Protein AF-A0A1D7W282-F1 (afdb_monomer_lite)

Radius of gyration: 16.48 Å; chains: 1; bounding box: 56×30×36 Å

Structure (mmCIF, N/CA/C/O backbone):
data_AF-A0A1D7W282-F1
#
_entry.id   AF-A0A1D7W282-F1
#
loop_
_atom_site.group_PDB
_atom_site.id
_atom_site.type_symbol
_atom_site.label_atom_id
_atom_site.label_alt_id
_atom_site.label_comp_id
_atom_site.label_asym_id
_atom_site.label_entity_id
_atom_site.label_seq_id
_atom_site.pdbx_PDB_ins_code
_atom_site.Cartn_x
_atom_site.Cartn_y
_atom_site.Cartn_z
_atom_site.occupancy
_atom_site.B_iso_or_equiv
_atom_site.auth_seq_id
_atom_site.auth_comp_id
_atom_site.auth_asym_id
_atom_site.auth_atom_id
_atom_site.pdbx_PDB_model_num
ATOM 1 N N . MET A 1 1 ? 16.667 11.244 -9.603 1.00 63.81 1 MET A N 1
ATOM 2 C CA . MET A 1 1 ? 16.455 10.844 -8.196 1.00 63.81 1 MET A CA 1
ATOM 3 C C . MET A 1 1 ? 16.562 9.339 -8.143 1.00 63.81 1 MET A C 1
ATOM 5 O O . MET A 1 1 ? 15.972 8.695 -9.001 1.00 63.81 1 MET A O 1
ATOM 9 N N . THR A 1 2 ? 17.345 8.806 -7.213 1.00 82.50 2 THR A N 1
ATOM 10 C CA . THR A 1 2 ? 17.496 7.358 -7.032 1.00 82.50 2 THR A CA 1
ATOM 11 C C . THR A 1 2 ? 16.228 6.792 -6.397 1.00 82.50 2 THR A C 1
ATOM 13 O O . THR A 1 2 ? 15.617 7.441 -5.545 1.00 82.50 2 THR A O 1
ATOM 16 N N . LYS A 1 3 ? 15.809 5.611 -6.835 1.00 90.75 3 LYS A N 1
ATOM 17 C CA . LYS A 1 3 ? 14.681 4.866 -6.274 1.00 90.75 3 LYS A CA 1
ATOM 18 C C . LYS A 1 3 ? 15.174 3.538 -5.718 1.00 90.75 3 LYS A C 1
ATOM 20 O O . LYS A 1 3 ? 16.276 3.103 -6.044 1.00 90.75 3 LYS A O 1
ATOM 25 N N . LEU A 1 4 ? 14.361 2.913 -4.879 1.00 92.75 4 LEU A N 1
ATOM 26 C CA . LEU A 1 4 ? 14.657 1.617 -4.281 1.00 92.75 4 LEU A CA 1
ATOM 27 C C . LEU A 1 4 ? 13.693 0.587 -4.846 1.00 92.75 4 LEU A C 1
ATOM 29 O O . LEU A 1 4 ? 12.483 0.700 -4.664 1.00 92.75 4 LEU A O 1
ATOM 33 N N . LEU A 1 5 ? 14.231 -0.405 -5.538 1.00 93.88 5 LEU A N 1
ATOM 34 C CA . LEU A 1 5 ? 13.488 -1.541 -6.050 1.00 93.88 5 LEU A CA 1
ATOM 35 C C . LEU A 1 5 ? 13.555 -2.682 -5.042 1.00 93.88 5 LEU A C 1
ATOM 37 O O . LEU A 1 5 ? 14.630 -3.202 -4.746 1.00 93.88 5 LEU A O 1
ATOM 41 N N . LEU A 1 6 ? 12.394 -3.077 -4.542 1.00 93.81 6 LEU A N 1
ATOM 42 C CA . LEU A 1 6 ? 12.218 -4.212 -3.656 1.00 93.81 6 LEU A CA 1
ATOM 43 C C . LEU A 1 6 ? 11.624 -5.388 -4.444 1.00 93.81 6 LEU A C 1
ATOM 45 O O . LEU A 1 6 ? 10.614 -5.230 -5.130 1.00 93.81 6 LEU A O 1
ATOM 49 N N . THR A 1 7 ? 12.248 -6.561 -4.335 1.00 93.31 7 THR A N 1
ATOM 50 C CA . THR A 1 7 ? 11.838 -7.821 -4.985 1.00 93.31 7 THR A CA 1
ATOM 51 C C . THR A 1 7 ? 12.025 -8.998 -4.018 1.00 93.31 7 THR A C 1
ATOM 53 O O . THR A 1 7 ? 12.726 -8.847 -3.011 1.00 93.31 7 THR A O 1
ATOM 56 N N . PRO A 1 8 ? 11.428 -10.175 -4.284 1.00 89.00 8 PRO A N 1
ATOM 57 C CA . PRO A 1 8 ? 11.651 -11.363 -3.475 1.00 89.00 8 PRO A CA 1
ATOM 58 C C . PRO A 1 8 ? 13.132 -11.747 -3.437 1.00 89.00 8 PRO A C 1
ATOM 60 O O . PRO A 1 8 ? 13.797 -11.814 -4.468 1.00 89.00 8 PRO A O 1
ATOM 63 N N . GLN A 1 9 ? 13.626 -12.066 -2.240 1.00 71.25 9 GLN A N 1
ATOM 64 C CA . GLN A 1 9 ? 14.938 -12.687 -2.000 1.00 71.25 9 GLN A CA 1
ATOM 65 C C . GLN A 1 9 ? 16.185 -11.884 -2.416 1.00 71.25 9 GLN A C 1
ATOM 67 O O . GLN A 1 9 ? 17.298 -12.406 -2.316 1.00 71.25 9 GLN A O 1
ATOM 72 N N . ALA A 1 10 ? 16.040 -10.619 -2.809 1.00 77.38 10 ALA A N 1
ATOM 73 C CA . ALA A 1 10 ? 17.157 -9.709 -3.025 1.00 77.38 10 ALA A CA 1
ATOM 74 C C . ALA A 1 10 ? 17.101 -8.547 -2.025 1.00 77.38 10 ALA A C 1
ATOM 76 O O . ALA A 1 10 ? 16.009 -8.102 -1.664 1.00 77.38 10 ALA A O 1
ATOM 77 N N . PRO A 1 11 ? 18.258 -8.024 -1.581 1.00 84.88 11 PRO A N 1
ATOM 78 C CA . PRO A 1 11 ? 18.263 -6.738 -0.905 1.00 84.88 11 PRO A CA 1
ATOM 79 C C . PRO A 1 11 ? 17.685 -5.657 -1.844 1.00 84.88 11 PRO A C 1
ATOM 81 O O . PRO A 1 11 ? 17.847 -5.770 -3.065 1.00 84.88 11 PRO A O 1
ATOM 84 N N . PRO A 1 12 ? 17.051 -4.606 -1.297 1.00 88.94 12 PRO A N 1
ATOM 85 C CA . PRO A 1 12 ? 16.616 -3.434 -2.042 1.00 88.94 12 PRO A CA 1
ATOM 86 C C . PRO A 1 12 ? 17.730 -2.909 -2.952 1.00 88.94 12 PRO A C 1
ATOM 88 O O . PRO A 1 12 ? 18.873 -2.731 -2.525 1.00 88.94 12 PRO A O 1
ATOM 91 N N . GLN A 1 13 ? 17.395 -2.663 -4.215 1.00 90.44 13 GLN A N 1
ATOM 92 C CA . GLN A 1 13 ? 18.342 -2.210 -5.230 1.00 90.44 13 GLN A CA 1
ATOM 93 C C . GLN A 1 13 ? 18.130 -0.735 -5.552 1.00 90.44 13 GLN A C 1
ATOM 95 O O . GLN A 1 13 ? 17.011 -0.302 -5.815 1.00 90.44 13 GLN A O 1
ATOM 100 N N . SER A 1 14 ? 19.216 0.031 -5.595 1.00 90.25 14 SER A N 1
ATOM 101 C CA . SER A 1 14 ? 19.190 1.409 -6.085 1.00 90.25 14 SER A CA 1
ATOM 102 C C . SER A 1 14 ? 19.046 1.428 -7.607 1.00 90.25 14 SER A C 1
ATOM 104 O O . SER A 1 14 ? 19.936 0.960 -8.315 1.00 90.25 14 SER A O 1
ATOM 106 N N . VAL A 1 15 ? 17.949 1.992 -8.106 1.00 91.69 15 VAL A N 1
ATOM 107 C CA . VAL A 1 15 ? 17.580 2.014 -9.532 1.00 91.69 15 VAL A CA 1
ATOM 108 C C . VAL A 1 15 ? 17.111 3.404 -9.983 1.00 91.69 15 VAL A C 1
ATOM 110 O O . VAL A 1 15 ? 16.943 4.320 -9.166 1.00 91.69 15 VAL A O 1
ATOM 113 N N . GLY A 1 16 ? 16.909 3.569 -11.293 1.00 91.00 16 GLY A N 1
ATOM 114 C CA . GLY A 1 16 ? 16.245 4.723 -11.895 1.00 91.00 16 GLY A CA 1
ATOM 115 C C . GLY A 1 16 ? 14.720 4.710 -11.733 1.00 91.00 16 GLY A C 1
ATOM 116 O O . GLY A 1 16 ? 14.173 4.227 -10.745 1.00 91.00 16 GLY A O 1
ATOM 117 N N . ASP A 1 17 ? 14.011 5.313 -12.685 1.00 92.00 17 ASP A N 1
ATOM 118 C CA . ASP A 1 17 ? 12.546 5.336 -12.709 1.00 92.00 17 ASP A CA 1
ATOM 119 C C . ASP A 1 17 ? 11.944 4.088 -13.384 1.00 92.00 17 ASP A C 1
ATOM 121 O O . ASP A 1 17 ? 12.636 3.107 -13.633 1.00 92.00 17 ASP A O 1
ATOM 125 N N . LEU A 1 18 ? 10.634 4.098 -13.659 1.00 91.19 18 LEU A N 1
ATOM 126 C CA . LEU A 1 18 ? 9.959 2.977 -14.326 1.00 91.19 18 LEU A CA 1
ATOM 127 C C . LEU A 1 18 ? 10.448 2.743 -15.765 1.00 91.19 18 LEU A C 1
ATOM 129 O O . LEU A 1 18 ? 10.258 1.652 -16.299 1.00 91.19 18 LEU A O 1
ATOM 133 N N . GLY A 1 19 ? 11.068 3.748 -16.390 1.00 88.81 19 GLY A N 1
ATOM 134 C CA . GLY A 1 19 ? 11.678 3.640 -17.712 1.00 88.81 19 GLY A CA 1
ATOM 135 C C . GLY A 1 19 ? 13.089 3.051 -17.684 1.00 88.81 19 GLY A C 1
ATOM 136 O O . GLY A 1 19 ? 13.633 2.744 -18.746 1.00 88.81 19 GLY A O 1
ATOM 137 N N . ASP A 1 20 ? 13.686 2.873 -16.503 1.00 90.62 20 ASP A N 1
ATOM 138 C CA . ASP A 1 20 ? 14.960 2.176 -16.353 1.00 90.62 20 ASP A CA 1
ATOM 139 C C . ASP A 1 20 ? 14.816 0.730 -16.871 1.00 90.62 20 ASP A C 1
ATOM 141 O O . ASP A 1 20 ? 13.946 -0.008 -16.394 1.00 90.62 20 ASP A O 1
ATOM 145 N N . PRO A 1 21 ? 15.657 0.279 -17.824 1.00 91.44 21 PRO A N 1
ATOM 146 C CA . PRO A 1 21 ? 15.592 -1.079 -18.358 1.00 91.44 21 PRO A CA 1
ATOM 147 C C . PRO A 1 21 ? 15.655 -2.171 -17.284 1.00 91.44 21 PRO A C 1
ATOM 149 O O . PRO A 1 21 ? 15.038 -3.226 -17.450 1.00 91.44 21 PRO A O 1
ATOM 152 N N . SER A 1 22 ? 16.374 -1.928 -16.184 1.00 88.75 22 SER A N 1
ATOM 153 C CA . SER A 1 22 ? 16.450 -2.861 -15.056 1.00 88.75 22 SER A CA 1
ATOM 154 C C . SER A 1 22 ? 15.107 -2.988 -14.328 1.00 88.75 22 SER A C 1
ATOM 156 O O . SER A 1 22 ? 14.678 -4.098 -14.021 1.00 88.75 22 SER A O 1
ATOM 158 N N . VAL A 1 23 ? 14.380 -1.883 -14.145 1.00 92.75 23 VAL A N 1
ATOM 159 C CA . VAL A 1 23 ? 13.053 -1.860 -13.508 1.00 92.75 23 VAL A CA 1
ATOM 160 C C . VAL A 1 23 ? 11.988 -2.422 -14.447 1.00 92.75 23 VAL A C 1
ATOM 162 O O . VAL A 1 23 ? 11.192 -3.274 -14.051 1.00 92.75 23 VAL A O 1
ATOM 165 N N . ALA A 1 24 ? 11.998 -2.014 -15.716 1.00 91.81 24 ALA A N 1
ATOM 166 C CA . ALA A 1 24 ? 11.027 -2.462 -16.712 1.00 91.81 24 ALA A CA 1
ATOM 167 C C . ALA A 1 24 ? 11.069 -3.988 -16.929 1.00 91.81 24 ALA A C 1
ATOM 169 O O . ALA A 1 24 ? 10.027 -4.635 -17.076 1.00 91.81 24 ALA A O 1
ATOM 170 N N . SER A 1 25 ? 12.272 -4.575 -16.905 1.00 92.06 25 SER A N 1
ATOM 171 C CA . SER A 1 25 ? 12.479 -6.021 -17.063 1.00 92.06 25 SER A CA 1
ATOM 172 C C . SER A 1 25 ? 12.313 -6.835 -15.775 1.00 92.06 25 SER A C 1
ATOM 174 O O . SER A 1 25 ? 12.274 -8.063 -15.847 1.00 92.06 25 SER A O 1
ATOM 176 N N . THR A 1 26 ? 12.172 -6.188 -14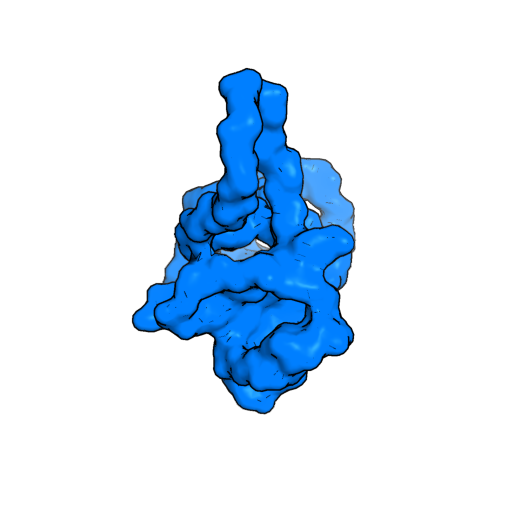.612 1.00 93.94 26 THR A N 1
ATOM 177 C CA . THR A 1 26 ? 12.011 -6.887 -13.331 1.00 93.94 26 THR A CA 1
ATOM 178 C C . THR A 1 26 ? 10.638 -7.566 -13.253 1.00 93.94 26 THR A C 1
ATOM 180 O O . THR A 1 26 ? 9.617 -6.876 -13.361 1.00 93.94 26 THR A O 1
ATOM 183 N N . PRO A 1 27 ? 10.570 -8.898 -13.062 1.00 93.50 27 PRO A N 1
ATOM 184 C CA . PRO A 1 27 ? 9.304 -9.597 -12.865 1.00 93.50 27 PRO A CA 1
ATOM 185 C C . PRO A 1 27 ? 8.681 -9.245 -11.506 1.00 93.50 27 PRO A C 1
ATOM 187 O O . PRO A 1 27 ? 9.392 -8.974 -10.541 1.00 93.50 27 PRO A O 1
ATOM 190 N N . GLY A 1 28 ? 7.349 -9.274 -11.430 1.00 93.38 28 GLY A N 1
ATOM 191 C CA . GLY A 1 28 ? 6.632 -9.164 -10.159 1.00 93.38 28 GLY A CA 1
ATOM 192 C C . GLY A 1 28 ? 6.688 -10.464 -9.328 1.00 93.38 28 GLY A C 1
ATOM 193 O O . GLY A 1 28 ? 6.922 -11.533 -9.900 1.00 93.38 28 GLY A O 1
ATOM 194 N N . PRO A 1 29 ? 6.429 -10.404 -8.010 1.00 96.19 29 PRO A N 1
ATOM 195 C CA . PRO A 1 29 ? 6.013 -9.211 -7.281 1.00 96.19 29 PRO A CA 1
ATOM 196 C C . PRO A 1 29 ? 7.184 -8.244 -7.060 1.00 96.19 29 PRO A C 1
ATOM 198 O O . PRO A 1 29 ? 8.301 -8.668 -6.786 1.00 96.19 29 PRO A O 1
ATOM 201 N N . ALA A 1 30 ? 6.955 -6.943 -7.214 1.00 96.06 30 ALA A N 1
ATOM 202 C CA . ALA A 1 30 ? 7.989 -5.929 -7.011 1.00 96.06 30 ALA A CA 1
ATOM 203 C C . ALA A 1 30 ? 7.373 -4.605 -6.553 1.00 96.06 30 ALA A C 1
ATOM 205 O O . ALA A 1 30 ? 6.248 -4.282 -6.927 1.00 96.06 30 ALA A O 1
ATOM 206 N N . VAL A 1 31 ? 8.111 -3.819 -5.769 1.00 96.69 31 VAL A N 1
ATOM 207 C CA . VAL A 1 31 ? 7.691 -2.470 -5.359 1.00 96.69 31 VAL A CA 1
ATOM 208 C C . VAL A 1 31 ? 8.841 -1.495 -5.543 1.00 96.69 31 VAL A C 1
ATOM 210 O O . VAL A 1 31 ? 9.978 -1.774 -5.173 1.00 96.69 31 VAL A O 1
ATOM 213 N N . LEU A 1 32 ? 8.535 -0.339 -6.119 1.00 95.81 32 LEU A N 1
ATOM 214 C CA . LEU A 1 32 ? 9.469 0.755 -6.317 1.00 95.81 32 LEU A CA 1
ATOM 215 C C . LEU A 1 32 ? 9.160 1.863 -5.311 1.00 95.81 32 LEU A C 1
ATOM 217 O O . LEU A 1 32 ? 8.079 2.446 -5.347 1.00 95.81 32 LEU A O 1
ATOM 221 N N . PHE A 1 33 ? 10.113 2.185 -4.448 1.00 94.75 33 PHE A N 1
ATOM 222 C CA . PHE A 1 33 ? 10.018 3.255 -3.460 1.00 94.75 33 PHE A CA 1
ATOM 223 C C . PHE A 1 33 ? 10.863 4.462 -3.868 1.00 94.75 33 PHE A C 1
ATOM 225 O O . PHE A 1 33 ? 11.873 4.330 -4.564 1.00 94.75 33 PHE A O 1
ATOM 232 N N . SER A 1 34 ? 10.493 5.658 -3.414 1.00 91.94 34 SER A N 1
ATOM 233 C CA . SER A 1 34 ? 11.422 6.788 -3.431 1.00 91.94 34 SER A CA 1
ATOM 234 C C . SER A 1 34 ? 12.547 6.523 -2.436 1.00 91.94 34 SER A C 1
ATOM 236 O O . SER A 1 34 ? 12.268 6.153 -1.301 1.00 91.94 34 SER A O 1
ATOM 238 N N . ALA A 1 35 ? 13.806 6.746 -2.809 1.00 81.50 35 ALA A N 1
ATOM 239 C CA . ALA A 1 35 ? 14.859 6.783 -1.802 1.00 81.50 35 ALA A CA 1
ATOM 240 C C . ALA A 1 35 ? 14.732 8.099 -1.020 1.00 81.50 35 ALA A C 1
ATOM 242 O O . ALA A 1 35 ? 14.902 9.175 -1.599 1.00 81.50 35 ALA A O 1
ATOM 243 N N . SER A 1 36 ? 14.411 8.035 0.271 1.00 65.19 36 SER A N 1
ATOM 244 C CA . SER A 1 36 ? 14.500 9.207 1.142 1.00 65.19 36 SER A CA 1
ATOM 245 C C . SER A 1 36 ? 15.970 9.507 1.427 1.00 65.19 36 SER A C 1
ATOM 247 O O . SER A 1 36 ? 16.713 8.639 1.881 1.00 65.19 36 SER A O 1
ATOM 249 N N . SER A 1 37 ? 16.400 10.743 1.173 1.00 51.75 37 SER A N 1
ATOM 250 C CA . SER A 1 37 ? 17.745 11.237 1.493 1.00 51.75 37 SER A CA 1
ATOM 251 C C . SER A 1 37 ? 17.918 11.462 3.001 1.00 51.75 37 SER A C 1
ATOM 253 O O . SER A 1 37 ? 18.256 12.559 3.428 1.00 51.75 37 SER A O 1
ATOM 255 N N . THR A 1 38 ? 17.644 10.471 3.842 1.00 42.12 38 THR A N 1
ATOM 256 C CA . THR A 1 38 ? 17.961 10.537 5.275 1.00 42.12 38 THR A CA 1
ATOM 257 C C . THR A 1 38 ? 19.312 9.880 5.531 1.00 42.12 38 THR A C 1
ATOM 259 O O . THR A 1 38 ? 19.409 8.934 6.304 1.00 42.12 38 THR A O 1
ATOM 262 N N . ASN A 1 39 ? 20.355 10.381 4.866 1.00 39.94 39 ASN A N 1
ATOM 263 C CA . ASN A 1 39 ? 21.692 10.357 5.446 1.00 39.94 39 ASN A CA 1
ATOM 264 C C . ASN A 1 39 ? 21.862 11.718 6.113 1.00 39.94 39 ASN A C 1
ATOM 266 O O . ASN A 1 39 ? 21.982 12.737 5.437 1.00 39.94 39 ASN A O 1
ATOM 270 N N . ASP A 1 40 ? 21.794 11.733 7.441 1.00 34.53 40 ASP A N 1
ATOM 271 C CA . ASP A 1 40 ? 22.250 12.873 8.221 1.00 34.53 40 ASP A CA 1
ATOM 272 C C . ASP A 1 40 ? 23.746 13.037 7.913 1.00 34.53 40 ASP A C 1
ATOM 274 O O . ASP A 1 40 ? 24.566 12.180 8.249 1.00 34.53 40 ASP A O 1
ATOM 278 N N . ASP A 1 41 ? 24.075 14.106 7.192 1.00 36.06 41 ASP A N 1
ATOM 279 C CA . ASP A 1 41 ? 25.399 14.466 6.674 1.00 36.06 41 ASP A CA 1
ATOM 280 C C . ASP A 1 41 ? 26.304 14.974 7.815 1.00 36.06 41 ASP A C 1
ATOM 282 O O . ASP A 1 41 ? 26.795 16.102 7.836 1.00 36.06 41 ASP A O 1
ATOM 286 N N . SER A 1 42 ? 26.450 14.153 8.855 1.00 40.34 42 SER A N 1
ATOM 287 C CA . SER A 1 42 ? 27.262 14.428 10.040 1.00 40.34 42 SER A CA 1
ATOM 288 C C . SER A 1 42 ? 28.289 13.326 10.247 1.00 40.34 42 SER A C 1
ATOM 290 O O . SER A 1 42 ? 28.336 12.681 11.291 1.00 40.34 42 SER A O 1
ATOM 292 N N . SER A 1 43 ? 29.161 13.126 9.260 1.00 35.59 43 SER A N 1
ATOM 293 C CA . SER A 1 43 ? 30.468 12.537 9.535 1.00 35.59 43 SER A CA 1
ATOM 294 C C . SER A 1 43 ? 31.509 13.008 8.525 1.00 35.59 43 SER A C 1
ATOM 296 O O . SER A 1 43 ? 31.535 12.611 7.366 1.00 35.59 43 SER A O 1
ATOM 298 N N . ASN A 1 44 ? 32.387 13.891 9.002 1.00 44.12 44 ASN A N 1
ATOM 299 C CA . ASN A 1 44 ? 33.633 14.269 8.350 1.00 44.12 44 ASN A CA 1
ATOM 300 C C . ASN A 1 44 ? 34.413 13.028 7.888 1.00 44.12 44 ASN A C 1
ATOM 302 O O . ASN A 1 44 ? 34.862 12.247 8.727 1.00 44.12 44 ASN A O 1
ATOM 306 N N . GLY A 1 45 ? 34.723 12.930 6.596 1.00 33.06 45 GLY A N 1
ATOM 307 C CA . GLY A 1 45 ? 35.841 12.107 6.138 1.00 33.06 45 GLY A CA 1
ATOM 308 C C . GLY A 1 45 ? 35.603 11.408 4.811 1.00 33.06 45 GLY A C 1
ATOM 309 O O . GLY A 1 45 ? 34.685 10.619 4.662 1.00 33.06 45 GLY A O 1
ATOM 310 N N . ALA A 1 46 ? 36.495 11.688 3.863 1.00 44.72 46 ALA A N 1
ATOM 311 C CA . ALA A 1 46 ? 36.605 11.037 2.568 1.00 44.72 46 ALA A CA 1
ATOM 312 C C . ALA A 1 46 ? 36.384 9.511 2.616 1.00 44.72 46 ALA A C 1
ATOM 314 O O . ALA A 1 46 ? 37.132 8.781 3.265 1.00 44.72 46 ALA A O 1
ATOM 315 N N . GLY A 1 47 ? 35.422 9.034 1.834 1.00 31.36 47 GLY A N 1
ATOM 316 C CA . GLY A 1 47 ? 35.214 7.624 1.542 1.00 31.36 47 GLY A CA 1
ATOM 317 C C . GLY A 1 47 ? 34.124 7.502 0.491 1.00 31.36 47 GLY A C 1
ATOM 318 O O . GLY A 1 47 ? 33.082 8.129 0.613 1.00 31.36 47 GLY A O 1
ATOM 319 N N . ILE A 1 48 ? 34.387 6.758 -0.579 1.00 45.34 48 ILE A N 1
ATOM 320 C CA . ILE A 1 48 ? 33.387 6.412 -1.591 1.00 45.34 48 ILE A CA 1
ATOM 321 C C . ILE A 1 48 ? 32.278 5.647 -0.860 1.00 45.34 48 ILE A C 1
ATOM 323 O O . ILE A 1 48 ? 32.483 4.493 -0.487 1.00 45.34 48 ILE A O 1
ATOM 327 N N . GLU A 1 49 ? 31.150 6.302 -0.585 1.00 35.06 49 GLU A N 1
ATOM 328 C CA . GLU A 1 49 ? 30.020 5.667 0.087 1.00 35.06 49 GLU A CA 1
ATOM 329 C C . GLU A 1 49 ? 29.392 4.660 -0.877 1.00 35.06 49 GLU A C 1
ATOM 331 O O . GLU A 1 49 ? 28.648 5.000 -1.797 1.00 35.06 49 GLU A O 1
ATOM 336 N N . ALA A 1 50 ? 29.735 3.386 -0.689 1.00 39.50 50 ALA A N 1
ATOM 337 C CA . ALA A 1 50 ? 28.886 2.307 -1.158 1.00 39.50 50 ALA A CA 1
ATOM 338 C C . ALA A 1 50 ? 27.487 2.532 -0.553 1.00 39.50 50 ALA A C 1
ATOM 340 O O . ALA A 1 50 ? 27.414 2.820 0.646 1.00 39.50 50 ALA A O 1
ATOM 341 N N . PRO A 1 51 ? 26.390 2.414 -1.328 1.00 45.19 51 PRO A N 1
ATOM 342 C CA . PRO A 1 51 ? 25.051 2.518 -0.769 1.00 45.19 51 PRO A CA 1
ATOM 343 C C . PRO A 1 51 ? 24.942 1.519 0.383 1.00 45.19 51 PRO A C 1
ATOM 345 O O . PRO A 1 51 ? 25.143 0.320 0.172 1.00 45.19 51 PRO A O 1
ATOM 348 N N . LEU A 1 52 ? 24.695 2.010 1.601 1.00 45.12 52 LEU A N 1
ATOM 349 C CA . LEU A 1 52 ? 24.345 1.153 2.728 1.00 45.12 52 LEU A CA 1
ATOM 350 C C . LEU A 1 52 ? 23.212 0.250 2.250 1.00 45.12 52 LEU A C 1
ATOM 352 O O . LEU A 1 52 ? 22.188 0.746 1.782 1.00 45.12 52 LEU A O 1
ATOM 356 N N . ALA A 1 53 ? 23.430 -1.064 2.302 1.00 52.19 53 ALA A N 1
ATOM 357 C CA . ALA A 1 53 ? 22.405 -2.036 1.974 1.00 52.19 53 ALA A CA 1
ATOM 358 C C . ALA A 1 53 ? 21.223 -1.793 2.920 1.00 52.19 53 ALA A C 1
ATOM 360 O O . ALA A 1 53 ? 21.274 -2.176 4.088 1.00 52.19 53 ALA A O 1
ATOM 361 N N . GLN A 1 54 ? 20.197 -1.085 2.444 1.00 61.00 54 GLN A N 1
ATOM 362 C CA . GLN A 1 54 ? 18.944 -0.952 3.171 1.00 61.00 54 GLN A CA 1
ATOM 363 C C . GLN A 1 54 ? 18.377 -2.353 3.345 1.00 61.00 54 GLN A C 1
ATOM 365 O O . GLN A 1 54 ? 18.392 -3.140 2.406 1.00 61.00 54 GLN A O 1
ATOM 370 N N . ASP A 1 55 ? 17.898 -2.691 4.535 1.00 74.94 55 ASP A N 1
ATOM 371 C CA . ASP A 1 55 ? 17.111 -3.907 4.692 1.00 74.94 55 ASP A CA 1
ATOM 372 C C . ASP A 1 55 ? 15.676 -3.680 4.186 1.00 74.94 55 ASP A C 1
ATOM 374 O O . ASP A 1 55 ? 15.227 -2.548 3.976 1.00 74.94 55 ASP A O 1
ATOM 378 N N . ASN A 1 56 ? 14.941 -4.772 3.962 1.00 77.50 56 ASN A N 1
ATOM 379 C CA . ASN A 1 56 ? 13.571 -4.703 3.450 1.00 77.50 56 ASN A CA 1
ATOM 380 C C . ASN A 1 56 ? 12.667 -3.864 4.368 1.00 77.50 56 ASN A C 1
ATOM 382 O O . ASN A 1 56 ? 11.836 -3.105 3.877 1.00 77.50 56 ASN A O 1
ATOM 386 N N . ALA A 1 57 ? 12.850 -3.958 5.689 1.00 77.81 57 ALA A N 1
ATOM 387 C CA . ALA A 1 57 ? 12.069 -3.201 6.665 1.00 77.81 57 ALA A CA 1
ATOM 388 C C . ALA A 1 57 ? 12.265 -1.686 6.501 1.00 77.81 57 ALA A C 1
ATOM 390 O O . ALA A 1 57 ? 11.291 -0.937 6.454 1.00 77.81 57 ALA A O 1
ATOM 391 N N . SER A 1 58 ? 13.510 -1.245 6.330 1.00 79.19 58 SER A N 1
ATOM 392 C CA . SER A 1 58 ? 13.872 0.155 6.100 1.00 79.19 58 SER A CA 1
ATOM 393 C C . SER A 1 58 ? 13.457 0.645 4.715 1.00 79.19 58 SER A C 1
ATOM 395 O O . SER A 1 58 ? 13.175 1.827 4.545 1.00 79.19 58 SER A O 1
ATOM 397 N N . ALA A 1 59 ? 13.403 -0.232 3.710 1.00 82.62 59 ALA A N 1
ATOM 398 C CA . ALA A 1 59 ? 12.877 0.131 2.397 1.00 82.62 59 ALA A CA 1
ATOM 399 C C . ALA A 1 59 ? 11.367 0.418 2.461 1.00 82.62 59 ALA A C 1
ATOM 401 O O . ALA A 1 59 ? 10.915 1.416 1.900 1.00 82.62 59 ALA A O 1
ATOM 402 N N . MET A 1 60 ? 10.613 -0.398 3.205 1.00 85.88 60 MET A N 1
ATOM 403 C CA . MET A 1 60 ? 9.152 -0.307 3.331 1.00 85.88 60 MET A CA 1
ATOM 404 C C . MET A 1 60 ? 8.649 0.925 4.098 1.00 85.88 60 MET A C 1
ATOM 406 O O . MET A 1 60 ? 7.452 1.215 4.049 1.00 85.88 60 MET A O 1
ATOM 410 N N . THR A 1 61 ? 9.520 1.660 4.795 1.00 87.06 61 THR A N 1
ATOM 411 C CA . THR A 1 61 ? 9.147 2.934 5.436 1.00 87.06 61 THR A CA 1
ATOM 412 C C . THR A 1 61 ? 9.136 4.110 4.467 1.00 87.06 61 THR A C 1
ATOM 414 O O . THR A 1 61 ? 8.527 5.133 4.773 1.00 87.06 61 THR A O 1
ATOM 417 N N . ASN A 1 62 ? 9.781 3.970 3.307 1.00 90.31 62 ASN A N 1
ATOM 418 C CA . ASN A 1 62 ? 9.792 5.006 2.288 1.00 90.31 62 ASN A CA 1
ATOM 419 C C . ASN A 1 62 ? 8.442 5.099 1.575 1.00 90.31 62 ASN A C 1
ATOM 421 O O . ASN A 1 62 ? 7.627 4.173 1.581 1.00 90.31 62 ASN A O 1
ATOM 425 N N . ARG A 1 63 ? 8.236 6.218 0.884 1.00 93.56 63 ARG A N 1
ATOM 426 C CA . ARG A 1 63 ? 7.063 6.436 0.046 1.00 93.56 63 ARG A CA 1
ATOM 427 C C . ARG A 1 63 ? 7.078 5.513 -1.189 1.00 93.56 63 ARG A C 1
ATOM 429 O O . ARG A 1 63 ? 8.000 5.599 -2.006 1.00 93.56 63 ARG A O 1
ATOM 436 N N . PRO A 1 64 ? 6.075 4.641 -1.376 1.00 95.25 64 PRO A N 1
ATOM 437 C CA . PRO A 1 64 ? 5.974 3.769 -2.541 1.00 95.25 64 PRO A CA 1
ATOM 438 C C . PRO A 1 64 ? 5.525 4.584 -3.758 1.00 95.25 64 PRO A C 1
ATOM 440 O O . PRO A 1 64 ? 4.750 5.533 -3.641 1.00 95.25 64 PRO A O 1
ATOM 443 N N . ILE A 1 65 ? 6.023 4.229 -4.936 1.00 95.50 65 ILE A N 1
ATOM 444 C CA . ILE A 1 65 ? 5.749 4.919 -6.205 1.00 95.50 65 ILE A CA 1
ATOM 445 C C . ILE A 1 65 ? 4.959 4.016 -7.143 1.00 95.50 65 ILE A C 1
ATOM 447 O O . ILE A 1 65 ? 4.016 4.466 -7.781 1.00 95.50 65 ILE A O 1
ATOM 451 N N . ALA A 1 66 ? 5.359 2.755 -7.244 1.00 97.12 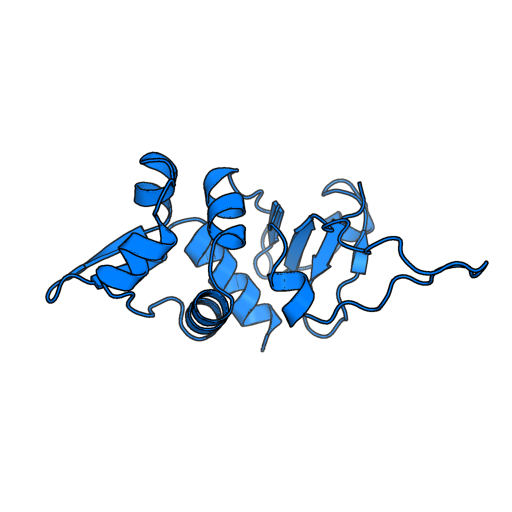66 ALA A N 1
ATOM 452 C CA . ALA A 1 66 ? 4.714 1.784 -8.111 1.00 97.12 66 ALA A CA 1
ATOM 453 C C . ALA A 1 66 ? 4.847 0.388 -7.510 1.00 97.12 66 ALA A C 1
ATOM 455 O O . ALA A 1 66 ? 5.814 0.109 -6.795 1.00 97.12 66 ALA A O 1
ATOM 456 N N . TYR A 1 67 ? 3.910 -0.489 -7.833 1.00 97.12 67 TYR A N 1
ATOM 457 C CA . TYR A 1 67 ? 4.013 -1.912 -7.544 1.00 97.12 67 TYR A CA 1
ATOM 458 C C . TYR A 1 67 ? 3.784 -2.719 -8.819 1.00 97.12 67 TYR A C 1
ATOM 460 O O . TYR A 1 67 ? 3.223 -2.229 -9.796 1.00 97.12 67 TYR A O 1
ATOM 468 N N . ARG A 1 68 ? 4.236 -3.965 -8.818 1.00 97.06 68 ARG A N 1
ATOM 469 C CA . ARG A 1 68 ? 3.989 -4.933 -9.879 1.00 97.06 68 ARG A CA 1
ATOM 470 C C . ARG A 1 68 ? 3.542 -6.230 -9.237 1.00 97.06 68 ARG A C 1
ATOM 472 O O . ARG A 1 68 ? 4.261 -6.765 -8.399 1.00 97.06 68 ARG A O 1
ATOM 479 N N . GLU A 1 69 ? 2.379 -6.726 -9.629 1.00 95.19 69 GLU A N 1
ATOM 480 C CA . GLU A 1 69 ? 1.868 -8.032 -9.200 1.00 95.19 69 GLU A CA 1
ATOM 481 C C . GLU A 1 69 ? 2.596 -9.181 -9.929 1.00 95.19 69 GLU A C 1
ATOM 483 O O . GLU A 1 69 ? 3.190 -8.963 -10.996 1.00 95.19 69 GLU A O 1
ATOM 488 N N . PRO A 1 70 ? 2.553 -10.427 -9.418 1.00 92.56 70 PRO A N 1
ATOM 489 C CA . PRO A 1 70 ? 3.096 -11.581 -10.129 1.00 92.56 70 PRO A CA 1
ATOM 490 C C . PRO A 1 70 ? 2.478 -11.736 -11.522 1.00 92.56 70 PRO A C 1
ATOM 492 O O . PRO A 1 70 ? 1.273 -11.914 -11.675 1.00 92.56 70 PRO A O 1
ATOM 495 N N . GLY A 1 71 ? 3.318 -11.681 -12.558 1.00 89.81 71 GLY A N 1
ATOM 496 C CA . GLY A 1 71 ? 2.876 -11.785 -13.954 1.00 89.81 71 GLY A CA 1
ATOM 497 C C . GLY A 1 71 ? 2.085 -10.581 -14.486 1.00 89.81 71 GLY A C 1
ATOM 498 O O . GLY A 1 71 ? 1.639 -10.636 -15.630 1.00 89.81 71 GLY A O 1
ATOM 499 N N . GLY A 1 72 ? 1.925 -9.516 -13.693 1.00 91.62 72 GLY A N 1
ATOM 500 C CA . GLY A 1 72 ? 1.235 -8.287 -14.083 1.00 91.62 72 GLY A CA 1
ATOM 501 C C . GLY A 1 72 ? 2.156 -7.230 -14.698 1.00 91.62 72 GLY A C 1
ATOM 502 O O . GLY A 1 72 ? 3.371 -7.421 -14.835 1.00 91.62 72 GLY A O 1
ATOM 503 N N . ASP A 1 73 ? 1.567 -6.089 -15.045 1.00 94.56 73 ASP A N 1
ATOM 504 C CA . ASP A 1 73 ? 2.284 -4.874 -15.434 1.00 94.56 73 ASP A CA 1
ATOM 505 C C . ASP A 1 73 ? 2.586 -3.996 -14.211 1.00 94.56 73 ASP A C 1
ATOM 507 O O . ASP A 1 73 ? 2.066 -4.216 -13.116 1.00 94.56 73 ASP A O 1
ATOM 511 N N . TRP A 1 74 ? 3.466 -3.011 -14.389 1.00 96.50 74 TRP A N 1
ATOM 512 C CA . TRP A 1 74 ? 3.692 -1.992 -13.367 1.00 96.50 74 TRP A CA 1
ATOM 513 C C . TRP A 1 74 ? 2.444 -1.120 -13.204 1.00 96.50 74 TRP A C 1
ATOM 515 O O . TRP A 1 74 ? 1.939 -0.559 -14.176 1.00 96.50 74 TRP A O 1
ATOM 525 N N . HIS A 1 75 ? 1.996 -0.973 -11.962 1.00 96.94 75 HIS A N 1
ATOM 526 C CA . HIS A 1 75 ? 0.930 -0.073 -11.549 1.00 96.94 75 HIS A CA 1
ATOM 527 C C . HIS A 1 75 ? 1.527 1.106 -10.779 1.00 96.94 75 HIS A C 1
ATOM 529 O O . HIS A 1 75 ? 2.164 0.921 -9.738 1.00 96.94 75 HIS A O 1
ATOM 535 N N . GLU A 1 76 ? 1.348 2.322 -11.295 1.00 96.75 76 GLU A N 1
ATOM 536 C CA . GLU A 1 76 ? 1.739 3.550 -10.596 1.00 96.75 76 GLU A CA 1
ATOM 537 C C . GLU A 1 76 ? 0.721 3.874 -9.503 1.00 96.75 76 GLU A C 1
ATOM 539 O O . GLU A 1 76 ? -0.466 4.018 -9.785 1.00 96.75 76 GLU A O 1
ATOM 544 N N . LEU A 1 77 ? 1.192 4.020 -8.262 1.00 94.44 77 LEU A N 1
ATOM 545 C CA . LEU A 1 77 ? 0.329 4.420 -7.156 1.00 94.44 77 LEU A CA 1
ATOM 546 C C . LEU A 1 77 ? -0.086 5.882 -7.302 1.00 94.44 77 LEU A C 1
ATOM 548 O O . LEU A 1 77 ? 0.739 6.770 -7.551 1.00 94.44 77 LEU A O 1
ATOM 552 N N . GLY A 1 78 ? -1.362 6.149 -7.031 1.00 91.56 78 GLY A N 1
ATOM 553 C CA . GLY A 1 78 ? -1.840 7.503 -6.829 1.00 91.56 78 GLY A CA 1
ATOM 554 C C . GLY A 1 78 ? -1.109 8.196 -5.676 1.00 91.56 78 GLY A C 1
ATOM 555 O O . GLY A 1 78 ? -0.767 7.587 -4.659 1.00 91.56 78 GLY A O 1
ATOM 556 N N . TYR A 1 79 ? -0.930 9.516 -5.806 1.00 88.38 79 TYR A N 1
ATOM 557 C CA . TYR A 1 79 ? -0.297 10.356 -4.782 1.00 88.38 79 TYR A CA 1
ATOM 558 C C . TYR A 1 79 ? -0.871 10.106 -3.380 1.00 88.38 79 TYR A C 1
ATOM 560 O O . TYR A 1 79 ? -0.130 10.021 -2.405 1.00 88.38 79 TYR A O 1
ATOM 568 N N . GLU A 1 80 ? -2.190 9.935 -3.296 1.00 88.25 80 GLU A N 1
ATOM 569 C CA . GLU A 1 80 ? -2.888 9.716 -2.038 1.00 88.25 80 GLU A CA 1
ATOM 570 C C . GLU A 1 80 ? -2.521 8.391 -1.372 1.00 88.25 80 GLU A C 1
ATOM 572 O O . GLU A 1 80 ? -2.289 8.376 -0.170 1.00 88.25 80 GLU A O 1
ATOM 577 N N . ALA A 1 81 ? -2.446 7.285 -2.113 1.00 90.81 81 ALA A N 1
ATOM 578 C CA . ALA A 1 81 ? -2.079 5.992 -1.543 1.00 90.81 81 ALA A CA 1
ATOM 579 C C . ALA A 1 81 ? -0.611 5.974 -1.093 1.00 90.81 81 ALA A C 1
ATOM 581 O O . ALA A 1 81 ? -0.304 5.492 -0.001 1.00 90.81 81 ALA A O 1
ATOM 582 N N . SER A 1 82 ? 0.276 6.569 -1.893 1.00 92.81 82 SER A N 1
ATOM 583 C CA . SER A 1 82 ? 1.694 6.706 -1.566 1.00 92.81 82 SER A CA 1
ATOM 584 C C . SER A 1 82 ? 1.939 7.491 -0.276 1.00 92.81 82 SER A C 1
ATOM 586 O O . SER A 1 82 ? 2.630 7.004 0.618 1.00 92.81 82 SER A O 1
ATOM 588 N N . ASP A 1 83 ? 1.358 8.687 -0.163 1.00 89.56 83 ASP A N 1
ATOM 589 C CA . ASP A 1 83 ? 1.499 9.540 1.023 1.00 89.56 83 ASP A CA 1
ATOM 590 C C . ASP A 1 83 ? 0.842 8.894 2.246 1.00 89.56 83 ASP A C 1
ATOM 592 O O . ASP A 1 83 ? 1.358 8.979 3.361 1.00 89.56 83 ASP A O 1
ATOM 596 N N . HIS A 1 84 ? -0.287 8.205 2.046 1.00 90.19 84 HIS A N 1
ATOM 597 C CA . HIS A 1 84 ? -0.947 7.505 3.138 1.00 90.19 84 HIS A CA 1
ATOM 598 C C . HIS A 1 84 ? -0.070 6.387 3.694 1.00 90.19 84 HIS A C 1
ATOM 600 O O . HIS A 1 84 ? 0.051 6.273 4.911 1.00 90.19 84 HIS A O 1
ATOM 606 N N . TRP A 1 85 ? 0.563 5.591 2.824 1.00 93.06 85 TRP A N 1
ATOM 607 C CA . TRP A 1 85 ? 1.504 4.551 3.237 1.00 93.06 85 TRP A CA 1
ATOM 608 C C . TRP A 1 85 ? 2.675 5.127 4.039 1.00 93.06 85 TRP A C 1
ATOM 610 O O . TRP A 1 85 ? 3.015 4.606 5.105 1.00 93.06 85 TRP A O 1
ATOM 620 N N . GLU A 1 86 ? 3.274 6.221 3.562 1.00 90.44 86 GLU A N 1
ATOM 621 C CA . GLU A 1 86 ? 4.373 6.922 4.242 1.00 90.44 86 GLU A CA 1
ATOM 622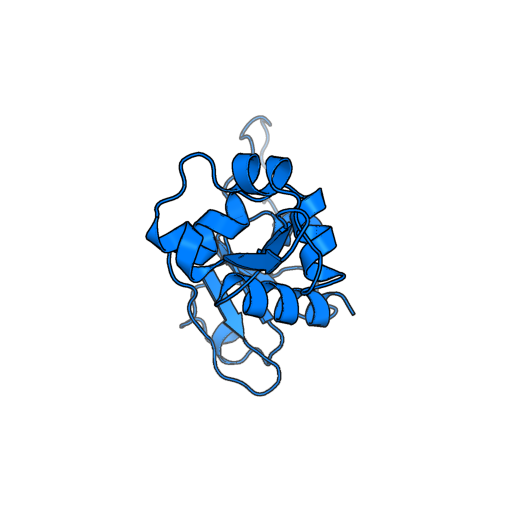 C C . GLU A 1 86 ? 3.950 7.481 5.615 1.00 90.44 86 GLU A C 1
ATOM 624 O O . GLU A 1 86 ? 4.738 7.469 6.560 1.00 90.44 86 GLU A O 1
ATOM 629 N N . GLY A 1 87 ? 2.685 7.878 5.766 1.00 88.00 87 GLY A N 1
ATOM 630 C CA . GLY A 1 87 ? 2.116 8.329 7.038 1.00 88.00 87 GLY A CA 1
ATOM 631 C C . GLY A 1 87 ? 1.754 7.217 8.034 1.00 88.00 87 GLY A C 1
ATOM 632 O O . GLY A 1 87 ? 1.484 7.518 9.199 1.00 88.00 87 GLY A O 1
ATOM 633 N N . LEU A 1 88 ? 1.726 5.942 7.623 1.00 90.69 88 LEU A N 1
ATOM 634 C CA . LEU A 1 88 ? 1.428 4.825 8.529 1.00 90.69 88 LEU A CA 1
ATOM 635 C C . LEU A 1 88 ? 2.550 4.617 9.556 1.00 90.69 88 LEU A C 1
ATOM 637 O O . LEU A 1 88 ? 3.732 4.776 9.255 1.00 90.69 88 LEU A O 1
ATOM 641 N N . THR A 1 89 ? 2.195 4.166 10.761 1.00 90.19 89 THR A N 1
ATOM 642 C CA . THR A 1 89 ? 3.205 3.665 11.702 1.00 90.19 89 THR A CA 1
ATOM 643 C C . THR A 1 89 ? 3.764 2.332 11.213 1.00 90.19 89 THR A C 1
ATOM 645 O O . THR A 1 89 ? 3.078 1.580 10.512 1.00 90.19 89 THR A O 1
ATOM 648 N N . SER A 1 90 ? 4.995 2.006 11.609 1.00 89.19 90 SER A N 1
ATOM 649 C CA . SER A 1 90 ? 5.614 0.723 11.265 1.00 89.19 90 SER A CA 1
ATOM 650 C C . SER A 1 90 ? 4.767 -0.461 11.745 1.00 89.19 90 SER A C 1
ATOM 652 O O . SER A 1 90 ? 4.517 -1.380 10.975 1.00 89.19 90 SER A O 1
ATOM 654 N N . GLU A 1 91 ? 4.197 -0.391 12.953 1.00 91.31 91 GLU A N 1
ATOM 655 C CA . GLU A 1 91 ? 3.357 -1.465 13.503 1.00 91.31 91 GLU A CA 1
ATOM 656 C C . GLU A 1 91 ? 2.053 -1.675 12.720 1.00 91.31 91 GLU A C 1
ATOM 658 O O . GLU A 1 91 ? 1.491 -2.774 12.708 1.00 91.31 91 GLU A O 1
ATOM 663 N N . LEU A 1 92 ? 1.510 -0.621 12.103 1.00 92.12 92 LEU A N 1
ATOM 664 C CA . LEU A 1 92 ? 0.338 -0.749 11.244 1.00 92.12 92 LEU A CA 1
ATOM 665 C C . LEU A 1 92 ? 0.723 -1.306 9.872 1.00 92.12 92 LEU A C 1
ATOM 667 O O . LEU A 1 92 ? 0.027 -2.197 9.394 1.00 92.12 92 LEU A O 1
ATOM 671 N N . ARG A 1 93 ? 1.840 -0.868 9.276 1.00 93.44 93 ARG A N 1
ATOM 672 C CA . ARG A 1 93 ? 2.351 -1.464 8.027 1.00 93.44 93 ARG A CA 1
ATOM 673 C C . ARG A 1 93 ? 2.575 -2.962 8.187 1.00 93.44 93 ARG A C 1
ATOM 675 O O . ARG A 1 93 ? 2.022 -3.731 7.408 1.00 93.44 93 ARG A O 1
ATOM 682 N N . ASP A 1 94 ? 3.281 -3.374 9.237 1.00 92.44 94 ASP A N 1
ATOM 683 C CA . ASP A 1 94 ? 3.579 -4.784 9.499 1.00 92.44 94 ASP A CA 1
ATOM 684 C C . ASP A 1 94 ? 2.301 -5.615 9.646 1.00 92.44 94 ASP A C 1
ATOM 686 O O . ASP A 1 94 ? 2.186 -6.697 9.069 1.00 92.44 94 ASP A O 1
ATOM 690 N N . ARG A 1 95 ? 1.295 -5.095 10.365 1.00 94.12 95 ARG A N 1
ATOM 691 C CA . ARG A 1 95 ? -0.007 -5.770 10.487 1.00 94.12 95 ARG A CA 1
ATOM 692 C C . ARG A 1 95 ? -0.747 -5.869 9.160 1.00 94.12 95 ARG A C 1
ATOM 694 O O . ARG A 1 95 ? -1.332 -6.914 8.908 1.00 94.12 95 ARG A O 1
ATOM 701 N N . LEU A 1 96 ? -0.739 -4.822 8.336 1.00 93.94 96 LEU A N 1
ATOM 702 C CA . LEU A 1 96 ? -1.419 -4.832 7.036 1.00 93.94 96 LEU A CA 1
ATOM 703 C C . LEU A 1 96 ? -0.732 -5.769 6.034 1.00 93.94 96 LEU A C 1
ATOM 705 O O . LEU A 1 96 ? -1.419 -6.442 5.271 1.00 93.94 96 LEU A O 1
ATOM 709 N N . ILE A 1 97 ? 0.600 -5.843 6.064 1.00 93.38 97 ILE A N 1
ATOM 710 C CA . ILE A 1 97 ? 1.390 -6.788 5.263 1.00 93.38 97 ILE A CA 1
ATOM 711 C C . ILE A 1 97 ? 1.114 -8.225 5.729 1.00 93.38 97 ILE A C 1
ATOM 713 O O . ILE A 1 97 ? 0.890 -9.114 4.912 1.00 93.38 97 ILE A O 1
ATOM 717 N N . ALA A 1 98 ? 1.085 -8.472 7.042 1.00 93.12 98 ALA A N 1
ATOM 718 C CA . ALA A 1 98 ? 0.806 -9.803 7.582 1.00 93.12 98 ALA A CA 1
ATOM 719 C C . ALA A 1 98 ? -0.649 -10.249 7.341 1.00 93.12 98 ALA A C 1
ATOM 721 O O . ALA A 1 98 ? -0.904 -11.417 7.040 1.00 93.12 98 ALA A O 1
ATOM 722 N N . ASP A 1 99 ? -1.602 -9.327 7.472 1.00 92.25 99 ASP A N 1
ATOM 723 C CA . ASP A 1 99 ? -3.027 -9.552 7.260 1.00 92.25 99 ASP A CA 1
ATOM 724 C C . ASP A 1 99 ? -3.686 -8.315 6.633 1.00 92.25 99 ASP A C 1
ATOM 726 O O . ASP A 1 99 ? -4.107 -7.376 7.312 1.00 92.25 99 ASP A O 1
ATOM 730 N N . ARG A 1 100 ? -3.890 -8.368 5.314 1.00 85.88 100 ARG A N 1
ATOM 731 C CA . ARG A 1 100 ? -4.625 -7.342 4.555 1.00 85.88 100 ARG A CA 1
ATOM 732 C C . ARG A 1 100 ? -6.060 -7.099 5.043 1.00 85.88 100 ARG A C 1
ATOM 734 O O . ARG A 1 100 ? -6.696 -6.128 4.643 1.00 85.88 100 ARG A O 1
ATOM 741 N N . THR A 1 101 ? -6.620 -8.010 5.840 1.00 88.19 101 THR A N 1
ATOM 742 C CA . THR A 1 101 ? -7.971 -7.901 6.404 1.00 88.19 101 THR A CA 1
ATOM 743 C C . THR A 1 101 ? -7.978 -7.406 7.849 1.00 88.19 101 THR A C 1
ATOM 745 O O . THR A 1 101 ? -9.061 -7.295 8.443 1.00 88.19 101 THR A O 1
ATOM 748 N N . ALA A 1 102 ? -6.801 -7.060 8.388 1.00 90.62 102 ALA A N 1
ATOM 749 C CA . ALA A 1 102 ? -6.630 -6.561 9.739 1.00 90.62 102 ALA A CA 1
ATOM 750 C C . ALA A 1 102 ? -7.588 -5.398 10.010 1.00 90.62 102 ALA A C 1
ATOM 752 O O . ALA A 1 102 ? -7.703 -4.437 9.244 1.00 90.62 102 ALA A O 1
ATOM 753 N N . GLN A 1 103 ? -8.312 -5.516 11.120 1.00 91.75 103 GLN A N 1
ATOM 754 C CA . GLN A 1 103 ? -9.244 -4.487 11.548 1.00 91.75 103 GLN A CA 1
ATOM 755 C C . GLN A 1 103 ? -8.504 -3.412 12.328 1.00 91.75 103 GLN A C 1
ATOM 757 O O . GLN A 1 103 ? -7.798 -3.697 13.293 1.00 91.75 103 GLN A O 1
ATOM 762 N N . VAL A 1 104 ? -8.741 -2.172 11.931 1.00 92.19 104 VAL A N 1
ATOM 763 C CA . VAL A 1 104 ? -8.221 -0.974 12.573 1.00 92.19 104 VAL A CA 1
ATOM 764 C C . VAL A 1 104 ? -9.328 -0.372 13.431 1.00 92.19 104 VAL A C 1
ATOM 766 O O . VAL A 1 104 ? -10.466 -0.199 12.973 1.00 92.19 104 VAL A O 1
ATOM 769 N N . SER A 1 105 ? -9.022 -0.096 14.701 1.00 91.75 105 SER A N 1
ATOM 770 C CA . SER A 1 105 ? -9.981 0.533 15.614 1.00 91.75 105 SER A CA 1
ATOM 771 C C . SER A 1 105 ? -10.312 1.949 15.150 1.00 91.75 105 SER A C 1
ATOM 773 O O . SER A 1 105 ? -9.585 2.557 14.365 1.00 91.75 105 SER A O 1
ATOM 775 N N . ARG A 1 106 ? -11.411 2.521 15.645 1.00 90.44 106 ARG A N 1
ATOM 776 C CA . ARG A 1 106 ? -11.751 3.912 15.332 1.00 90.44 106 ARG A CA 1
ATOM 777 C C . ARG A 1 106 ? -10.654 4.879 15.782 1.00 90.44 106 ARG A C 1
ATOM 779 O O . ARG A 1 106 ? -10.398 5.860 15.087 1.00 90.44 106 ARG A O 1
ATOM 786 N N . GLU A 1 107 ? -10.060 4.635 16.943 1.00 91.69 107 GLU A N 1
ATOM 787 C CA . GLU A 1 107 ? -9.021 5.480 17.531 1.00 91.69 107 GLU A CA 1
ATOM 788 C C . GLU A 1 107 ? -7.756 5.454 16.671 1.00 91.69 107 GLU A C 1
ATOM 790 O O . GLU A 1 107 ? -7.218 6.509 16.342 1.00 91.69 107 GLU A O 1
ATOM 795 N N . GLU A 1 108 ? -7.338 4.261 16.252 1.00 90.94 108 GLU A N 1
ATOM 796 C CA . GLU A 1 108 ? -6.172 4.065 15.395 1.00 90.94 108 GLU A CA 1
ATOM 797 C C . GLU A 1 108 ? -6.399 4.637 13.995 1.00 90.94 108 GLU A C 1
ATOM 799 O O . GLU A 1 108 ? -5.592 5.428 13.514 1.00 90.94 108 GLU A O 1
ATOM 804 N N . TYR A 1 109 ? -7.555 4.347 13.394 1.00 90.00 109 TYR A N 1
ATOM 805 C CA . TYR A 1 109 ? -7.966 4.938 12.124 1.00 90.00 109 TYR A CA 1
ATOM 806 C C . TYR A 1 109 ? -7.934 6.467 12.201 1.00 90.00 109 TYR A C 1
ATOM 808 O O . TYR A 1 109 ? -7.327 7.118 11.361 1.00 90.00 109 TYR A O 1
ATOM 816 N N . SER A 1 110 ? -8.515 7.056 13.252 1.00 89.25 110 SER A N 1
ATOM 817 C CA . SER A 1 110 ? -8.527 8.510 13.424 1.00 89.25 110 SER A CA 1
ATOM 818 C C . SER A 1 110 ? -7.132 9.106 13.604 1.00 89.25 110 SER A C 1
ATOM 820 O O . SER A 1 110 ? -6.952 10.276 13.265 1.00 89.25 110 SER A O 1
ATOM 822 N N . ALA A 1 111 ? -6.184 8.364 14.179 1.00 89.44 111 ALA A N 1
ATOM 823 C CA . ALA A 1 111 ? -4.802 8.805 14.318 1.00 89.44 111 ALA A CA 1
ATOM 824 C C . ALA A 1 111 ? -4.089 8.780 12.960 1.00 89.44 111 ALA A C 1
ATOM 826 O O . ALA A 1 111 ? -3.493 9.782 12.570 1.00 89.44 111 ALA A O 1
ATOM 827 N N . THR A 1 112 ? -4.232 7.682 12.220 1.00 86.88 112 THR A N 1
ATOM 828 C CA . THR A 1 112 ? -3.626 7.477 10.900 1.00 86.88 112 THR A CA 1
ATOM 829 C C . THR A 1 112 ? -4.192 8.410 9.831 1.00 86.88 112 THR A C 1
ATOM 831 O O . THR A 1 112 ? -3.454 8.906 8.988 1.00 86.88 112 THR A O 1
ATOM 834 N N . THR A 1 113 ? -5.489 8.716 9.868 1.00 87.94 113 THR A N 1
ATOM 835 C CA . THR A 1 113 ? -6.117 9.606 8.882 1.00 87.94 113 THR A CA 1
ATOM 836 C C . THR A 1 113 ? -6.090 11.080 9.289 1.00 87.94 113 THR A C 1
ATOM 838 O O . THR A 1 113 ? -6.735 11.913 8.646 1.00 87.94 113 THR A O 1
ATOM 841 N N . LYS A 1 114 ? -5.422 11.445 10.390 1.00 85.88 114 LYS A N 1
ATOM 842 C CA . LYS A 1 114 ? -5.421 12.827 10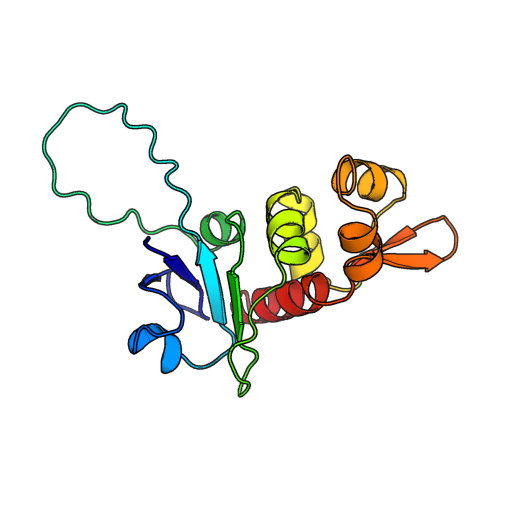.877 1.00 85.88 114 LYS A CA 1
ATOM 843 C C . LYS A 1 114 ? -4.654 13.727 9.907 1.00 85.88 114 LYS A C 1
ATOM 845 O O . LYS A 1 114 ? -3.444 13.621 9.783 1.00 85.88 114 LYS A O 1
ATOM 850 N N . GLY A 1 115 ? -5.362 14.659 9.269 1.00 81.81 115 GLY A N 1
ATOM 851 C CA . GLY A 1 115 ? -4.776 15.566 8.273 1.00 81.81 115 GLY A CA 1
ATOM 852 C C . GLY A 1 115 ? -4.757 15.009 6.846 1.00 81.81 115 GLY A C 1
ATOM 853 O O . GLY A 1 115 ? -4.374 15.736 5.936 1.00 81.81 115 GLY A O 1
ATOM 854 N N . ALA A 1 116 ? -5.226 13.773 6.635 1.00 84.12 116 ALA A N 1
ATOM 855 C CA . ALA A 1 116 ? -5.439 13.214 5.305 1.00 84.12 116 ALA A CA 1
ATOM 856 C C . ALA A 1 116 ? -6.619 13.900 4.592 1.00 84.12 116 ALA A C 1
ATOM 858 O O . ALA A 1 116 ? -7.589 14.330 5.227 1.00 84.12 116 ALA A O 1
ATOM 859 N N . SER A 1 117 ? -6.555 13.978 3.260 1.00 83.12 117 SER A N 1
ATOM 860 C CA . SER A 1 117 ? -7.674 14.457 2.445 1.00 83.12 117 SER A CA 1
ATOM 861 C C . SER A 1 117 ? -8.861 13.491 2.534 1.00 83.12 117 SER A C 1
ATOM 863 O O . SER A 1 117 ? -8.706 12.294 2.781 1.00 83.12 117 SER A O 1
ATOM 865 N N . ALA A 1 118 ? -10.074 13.999 2.299 1.00 83.38 118 ALA A N 1
ATOM 866 C CA . ALA A 1 118 ? -11.266 13.151 2.278 1.00 83.38 118 ALA A CA 1
ATOM 867 C C . ALA A 1 118 ? -11.166 12.044 1.214 1.00 83.38 118 ALA A C 1
ATOM 869 O O . ALA A 1 118 ? -11.543 10.911 1.488 1.00 83.38 118 ALA A O 1
ATOM 870 N N . SER A 1 119 ? -10.611 12.358 0.041 1.00 81.44 119 SER A N 1
ATOM 871 C CA . SER A 1 119 ? -10.381 11.413 -1.055 1.00 81.44 119 SER A CA 1
ATOM 872 C C . SER A 1 119 ? -9.372 10.327 -0.684 1.00 81.44 119 SER A C 1
ATOM 874 O O . SER A 1 119 ? -9.661 9.147 -0.885 1.00 81.44 119 SER A O 1
ATOM 876 N N . MET A 1 120 ? -8.271 10.689 -0.022 1.00 79.81 120 MET A N 1
ATOM 877 C CA . MET A 1 120 ? -7.289 9.728 0.481 1.00 79.81 120 MET A CA 1
ATOM 878 C C . MET A 1 120 ? -7.920 8.769 1.495 1.00 79.81 120 MET A C 1
ATOM 880 O O . MET A 1 120 ? -7.625 7.575 1.498 1.00 79.81 120 MET A O 1
ATOM 884 N N . ILE A 1 121 ? -8.812 9.281 2.342 1.00 84.00 121 ILE A N 1
ATOM 885 C CA . ILE A 1 121 ? -9.530 8.483 3.331 1.00 84.00 121 ILE A CA 1
ATOM 886 C C . ILE A 1 121 ? -10.508 7.516 2.654 1.00 84.00 121 ILE A C 1
ATOM 888 O O . ILE A 1 121 ? -10.469 6.318 2.925 1.00 84.00 121 ILE A O 1
ATOM 892 N N . THR A 1 122 ? -11.380 8.013 1.776 1.00 83.50 122 THR A N 1
ATOM 893 C CA . THR A 1 122 ? -12.446 7.200 1.172 1.00 83.50 122 THR A CA 1
ATOM 894 C C . THR A 1 122 ? -11.940 6.197 0.141 1.00 83.50 122 THR A C 1
ATOM 896 O O . THR A 1 122 ? -12.631 5.216 -0.119 1.00 83.50 122 THR A O 1
ATOM 899 N N . SER A 1 123 ? -10.762 6.428 -0.444 1.00 86.25 123 SER A N 1
ATOM 900 C CA . SER A 1 123 ? -10.169 5.530 -1.446 1.00 86.25 123 SER A CA 1
ATOM 901 C C . SER A 1 123 ? -9.377 4.383 -0.816 1.00 86.25 123 SER A C 1
ATOM 903 O O . SER A 1 123 ? -9.333 3.292 -1.378 1.00 86.25 123 SER A O 1
ATOM 905 N N . ASN A 1 124 ? -8.789 4.606 0.365 1.00 88.62 124 ASN A N 1
ATOM 906 C CA . ASN A 1 124 ? -7.861 3.655 0.987 1.00 88.62 124 ASN A CA 1
ATOM 907 C C . ASN A 1 124 ? -8.417 2.946 2.225 1.00 88.62 124 ASN A C 1
ATOM 909 O O . ASN A 1 124 ? -7.768 2.046 2.755 1.00 88.62 124 ASN A O 1
ATOM 913 N N . TRP A 1 125 ? -9.612 3.320 2.691 1.00 91.56 125 TRP A N 1
ATOM 914 C CA . TRP A 1 125 ? -10.231 2.720 3.868 1.00 91.56 125 TRP A CA 1
ATOM 915 C C . TRP A 1 125 ? -11.704 2.417 3.652 1.00 91.56 125 TRP A C 1
ATOM 917 O O . TRP A 1 125 ? -12.460 3.220 3.109 1.00 91.56 125 TRP A O 1
ATOM 927 N N . THR A 1 126 ? -12.137 1.270 4.163 1.00 92.50 126 THR A N 1
ATOM 928 C CA . THR A 1 126 ? -13.544 0.878 4.184 1.00 92.50 126 THR A CA 1
ATOM 929 C C . THR A 1 126 ? -14.020 0.594 5.600 1.00 92.50 126 THR A C 1
ATOM 931 O O . THR A 1 126 ? -13.274 0.114 6.456 1.00 92.50 126 THR A O 1
ATOM 934 N N . TYR A 1 127 ? -15.287 0.902 5.859 1.00 89.38 127 TYR A N 1
ATOM 935 C CA . TYR A 1 127 ? -15.944 0.601 7.123 1.00 89.38 127 TYR A CA 1
ATOM 936 C C . TYR A 1 127 ? -16.246 -0.901 7.222 1.00 89.38 127 TYR A C 1
ATOM 938 O O . TYR A 1 127 ? -16.860 -1.475 6.325 1.00 89.38 127 TYR A O 1
ATOM 946 N N . SER A 1 128 ? -15.845 -1.535 8.327 1.00 82.75 128 SER A N 1
ATOM 947 C CA . SER A 1 128 ? -15.896 -2.995 8.498 1.00 82.75 128 SER A CA 1
ATOM 948 C C . SER A 1 128 ? -16.972 -3.495 9.475 1.00 82.75 128 SER A C 1
ATOM 950 O O . SER A 1 128 ? -17.099 -4.709 9.649 1.00 82.75 128 SER A O 1
ATOM 952 N N . GLY A 1 129 ? -17.770 -2.613 10.088 1.00 81.06 129 GLY A N 1
ATOM 953 C CA . GLY A 1 129 ? -18.941 -3.014 10.881 1.00 81.06 129 GLY A CA 1
ATOM 954 C C . GLY A 1 129 ? -18.946 -2.533 12.334 1.00 81.06 129 GLY A C 1
ATOM 955 O O . GLY A 1 129 ? -18.477 -1.434 12.633 1.00 81.06 129 GLY A O 1
ATOM 956 N N . SER A 1 130 ? -19.590 -3.308 13.216 1.00 75.62 130 SER A N 1
ATOM 957 C CA . SER A 1 130 ? -19.808 -2.983 14.635 1.00 75.62 130 SER A CA 1
ATOM 958 C C . SER A 1 130 ? -19.025 -3.943 15.551 1.00 75.62 130 SER A C 1
ATOM 960 O O . SER A 1 130 ? -19.174 -5.153 15.371 1.00 75.62 130 SER A O 1
ATOM 962 N N . PRO A 1 131 ? -18.242 -3.456 16.541 1.00 79.44 131 PRO A N 1
ATOM 963 C CA . PRO A 1 131 ? -17.965 -2.044 16.845 1.00 79.44 131 PRO A CA 1
ATOM 964 C C . PRO A 1 131 ? -17.280 -1.334 15.669 1.00 79.44 131 PRO A C 1
ATOM 966 O O . PRO A 1 131 ? -16.779 -2.000 14.775 1.00 79.44 131 PRO A O 1
ATOM 969 N N . ARG A 1 132 ? -17.301 0.010 15.638 1.00 85.75 132 ARG A N 1
ATOM 970 C CA . ARG A 1 132 ? -16.819 0.796 14.485 1.00 85.75 132 ARG A CA 1
ATOM 971 C C . ARG A 1 132 ? -15.338 0.514 14.203 1.00 85.75 132 ARG A C 1
ATOM 973 O O . ARG A 1 132 ? -14.470 1.102 14.842 1.00 85.75 132 ARG A O 1
ATOM 980 N N . THR A 1 133 ? -15.088 -0.349 13.224 1.00 91.69 133 THR A N 1
ATOM 981 C CA . THR A 1 133 ? -13.758 -0.721 12.734 1.00 91.69 133 THR A CA 1
ATOM 982 C C . THR A 1 133 ? -13.611 -0.414 11.250 1.00 91.69 133 THR A C 1
ATOM 984 O O . THR A 1 133 ? -14.597 -0.236 10.525 1.00 91.69 133 THR A O 1
ATOM 987 N N . TYR A 1 134 ? -12.361 -0.338 10.808 1.00 92.81 134 TYR A N 1
ATOM 988 C CA . TYR A 1 134 ? -11.972 -0.012 9.443 1.00 92.81 134 TYR A CA 1
ATOM 989 C C . TYR A 1 134 ? -11.010 -1.068 8.902 1.00 92.81 134 TYR A C 1
ATOM 991 O O . TYR A 1 134 ? -10.352 -1.767 9.669 1.00 92.81 134 TYR A O 1
ATOM 999 N N . ARG A 1 135 ? -10.940 -1.196 7.580 1.00 93.56 135 ARG A N 1
ATOM 1000 C CA . ARG A 1 135 ? -9.969 -2.040 6.874 1.00 93.56 135 ARG A CA 1
ATOM 1001 C C . ARG A 1 135 ? -9.356 -1.260 5.729 1.00 93.56 135 ARG A C 1
ATOM 1003 O O . ARG A 1 135 ? -10.014 -0.375 5.179 1.00 93.56 135 ARG A O 1
ATOM 1010 N N . VAL A 1 136 ? -8.134 -1.625 5.369 1.00 93.50 136 VAL A N 1
ATOM 1011 C CA . VAL A 1 136 ? -7.475 -1.083 4.184 1.00 93.50 136 VAL A CA 1
ATOM 1012 C C . VAL A 1 136 ? -8.247 -1.473 2.915 1.00 93.50 136 VAL A C 1
ATOM 1014 O O . VAL A 1 136 ? -8.844 -2.550 2.832 1.00 93.50 136 VAL A O 1
ATOM 1017 N N . ALA A 1 137 ? -8.275 -0.578 1.936 1.00 93.75 137 ALA A N 1
ATOM 1018 C CA . ALA A 1 137 ? -8.954 -0.731 0.656 1.00 93.75 137 ALA A CA 1
ATOM 1019 C C . ALA A 1 137 ? -8.129 -0.094 -0.477 1.00 93.75 137 ALA A C 1
ATOM 1021 O O . ALA A 1 137 ? -7.083 0.504 -0.226 1.00 93.75 137 ALA A O 1
ATOM 1022 N N . GLY A 1 138 ? -8.605 -0.251 -1.717 1.00 93.19 138 GLY A N 1
ATOM 1023 C CA . GLY A 1 138 ? -8.002 0.365 -2.902 1.00 93.19 138 GLY A CA 1
ATOM 1024 C C . GLY A 1 138 ? -6.529 0.004 -3.102 1.00 93.19 138 GLY A C 1
ATOM 1025 O O . GLY A 1 138 ? -6.097 -1.096 -2.747 1.00 93.19 138 GLY A O 1
ATOM 1026 N N . GLU A 1 139 ? -5.766 0.963 -3.623 1.00 94.19 139 GLU A N 1
ATOM 1027 C CA . GLU A 1 139 ? -4.341 0.801 -3.932 1.00 94.19 139 GLU A CA 1
ATOM 1028 C C . GLU A 1 139 ? -3.499 0.510 -2.683 1.00 94.19 139 GLU A C 1
ATOM 1030 O O . GLU A 1 139 ? -2.511 -0.215 -2.757 1.00 94.19 139 GLU A O 1
ATOM 1035 N N . LEU A 1 140 ? -3.899 1.021 -1.511 1.00 92.88 140 LEU A N 1
ATOM 1036 C CA . LEU A 1 140 ? -3.189 0.754 -0.257 1.00 92.88 140 LEU A CA 1
ATOM 1037 C C . LEU A 1 140 ? -3.289 -0.726 0.150 1.00 92.88 140 LEU A C 1
ATOM 1039 O O . 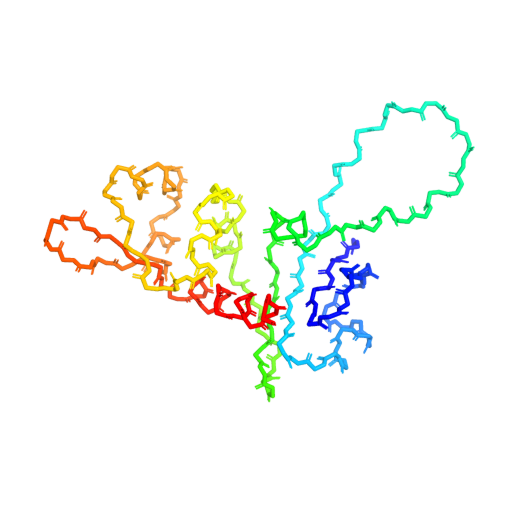LEU A 1 140 ? -2.343 -1.288 0.702 1.00 92.88 140 LEU A O 1
ATOM 1043 N N . ARG A 1 141 ? -4.425 -1.371 -0.150 1.00 94.69 141 ARG A N 1
ATOM 1044 C CA . ARG A 1 141 ? -4.629 -2.809 0.080 1.00 94.69 141 ARG A CA 1
ATOM 1045 C C . ARG A 1 141 ? -3.810 -3.636 -0.909 1.00 94.69 141 ARG A C 1
ATOM 1047 O O . ARG A 1 141 ? -3.176 -4.604 -0.505 1.00 94.69 141 ARG A O 1
ATOM 1054 N N . GLU A 1 142 ? -3.836 -3.261 -2.184 1.00 95.31 142 GLU A N 1
ATOM 1055 C CA . GLU A 1 142 ? -3.094 -3.945 -3.253 1.00 95.31 142 GLU A CA 1
ATOM 1056 C C . GLU A 1 142 ? -1.583 -3.866 -3.016 1.00 95.31 142 GLU A C 1
ATOM 1058 O O . GLU A 1 142 ? -0.889 -4.878 -3.071 1.00 95.31 142 GLU A O 1
ATOM 1063 N N . LEU A 1 143 ? -1.081 -2.700 -2.607 1.00 95.94 143 LEU A N 1
ATOM 1064 C CA . LEU A 1 143 ? 0.306 -2.539 -2.184 1.00 95.94 143 LEU A CA 1
ATOM 1065 C C . LEU A 1 143 ? 0.667 -3.472 -1.018 1.00 95.94 143 LEU A C 1
ATOM 1067 O O . LEU A 1 143 ? 1.703 -4.135 -1.067 1.00 95.94 143 LEU A O 1
ATOM 1071 N N . ALA A 1 144 ? -0.169 -3.530 0.025 1.00 94.75 144 ALA A N 1
ATOM 1072 C CA . ALA A 1 144 ? 0.074 -4.405 1.172 1.00 94.75 144 ALA A CA 1
ATOM 1073 C C . ALA A 1 144 ? 0.125 -5.888 0.761 1.00 94.75 144 ALA A C 1
ATOM 1075 O O . ALA A 1 144 ? 0.928 -6.643 1.303 1.00 94.75 144 ALA A O 1
ATOM 1076 N N . GLU A 1 145 ? -0.677 -6.296 -0.227 1.00 94.94 145 GLU A N 1
ATOM 1077 C CA . GLU A 1 145 ? -0.660 -7.649 -0.797 1.00 94.94 145 GLU A CA 1
ATOM 1078 C C . GLU A 1 145 ? 0.642 -7.963 -1.526 1.00 94.94 145 GLU A C 1
ATOM 1080 O O . GLU A 1 145 ? 1.255 -8.994 -1.252 1.00 94.94 145 GLU A O 1
ATOM 1085 N N . VAL A 1 146 ? 1.105 -7.062 -2.394 1.00 95.88 146 VAL A N 1
ATOM 1086 C CA . VAL A 1 146 ? 2.376 -7.249 -3.109 1.00 95.88 146 VAL A CA 1
ATOM 1087 C C . VAL A 1 146 ? 3.547 -7.304 -2.125 1.00 95.88 146 VAL A C 1
ATOM 1089 O O . VAL A 1 146 ? 4.420 -8.164 -2.245 1.00 95.88 146 VAL A O 1
ATOM 1092 N N . LEU A 1 147 ? 3.554 -6.444 -1.103 1.00 94.19 147 LEU A N 1
ATOM 1093 C CA . LEU A 1 147 ? 4.576 -6.474 -0.052 1.00 94.19 147 LEU A CA 1
ATOM 1094 C C . LEU A 1 147 ? 4.529 -7.764 0.776 1.00 94.19 147 LEU A C 1
ATOM 1096 O O . LEU A 1 147 ? 5.580 -8.299 1.130 1.00 94.19 147 LEU A O 1
ATOM 1100 N N . ALA A 1 148 ? 3.335 -8.300 1.039 1.00 92.75 148 ALA A N 1
ATOM 1101 C CA . ALA A 1 148 ? 3.175 -9.581 1.721 1.00 92.75 148 ALA A CA 1
ATOM 1102 C C . ALA A 1 148 ? 3.764 -10.740 0.913 1.00 92.75 148 ALA A C 1
ATOM 1104 O O . ALA A 1 148 ? 4.325 -11.667 1.491 1.00 92.75 148 ALA A O 1
ATOM 1105 N N . GLU A 1 149 ? 3.651 -10.703 -0.414 1.00 92.12 149 GLU A N 1
ATOM 1106 C CA . GLU A 1 149 ? 4.243 -11.719 -1.287 1.00 92.12 149 GLU A CA 1
ATOM 1107 C C . GLU A 1 149 ? 5.762 -11.606 -1.390 1.00 92.12 149 GLU A C 1
ATOM 1109 O O . GLU A 1 149 ? 6.437 -12.628 -1.446 1.00 92.12 149 GLU A O 1
ATOM 1114 N N . ILE A 1 150 ? 6.303 -10.388 -1.360 1.00 90.56 150 ILE A N 1
ATOM 1115 C CA . ILE A 1 150 ? 7.753 -10.154 -1.319 1.00 90.56 150 ILE A CA 1
ATOM 1116 C C . ILE A 1 150 ? 8.369 -10.666 -0.011 1.00 90.56 150 ILE A C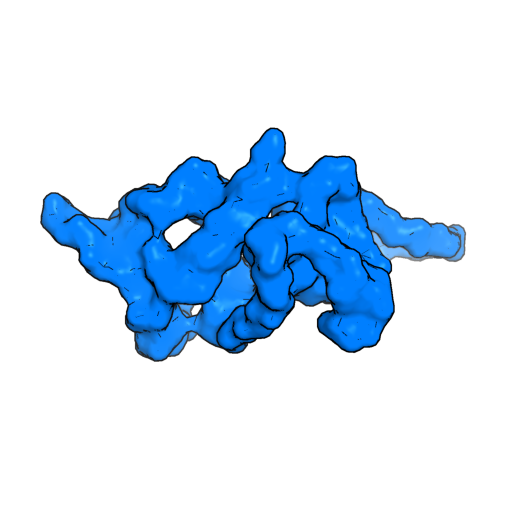 1
ATOM 1118 O O . ILE A 1 150 ? 9.503 -11.144 -0.012 1.00 90.56 150 ILE A O 1
ATOM 1122 N N . GLY A 1 151 ? 7.645 -10.538 1.105 1.00 80.44 151 GLY A N 1
ATOM 1123 C CA . GLY A 1 151 ? 8.098 -10.965 2.430 1.00 80.44 151 GLY A CA 1
ATOM 1124 C C . GLY A 1 151 ? 7.961 -12.466 2.724 1.00 80.44 151 GLY A C 1
ATOM 1125 O O . GLY A 1 151 ? 8.367 -12.886 3.808 1.00 80.44 151 GLY A O 1
ATOM 1126 N N . ARG A 1 152 ? 7.378 -13.257 1.813 1.00 64.19 152 ARG A N 1
ATOM 1127 C CA . ARG A 1 152 ? 7.269 -14.725 1.920 1.00 64.19 152 ARG A CA 1
ATOM 1128 C C . ARG A 1 152 ? 8.524 -15.431 1.416 1.00 64.19 152 ARG A C 1
ATOM 1130 O O . ARG A 1 152 ? 8.858 -16.470 2.027 1.00 64.19 152 ARG A O 1
#

Secondary structure (DSSP, 8-state):
--EEEE-TTS--EEE--TTSHHHHTPPSSEEEEE---------------PPP---HHHHTTSPEEEEE-TT--EEEPPHHHHHHHHHS-HHHHHHHHH-TTPPEEHHHHHHHTTT--HHHHHHHEEEEETTTEEEE-HHHHHHHHHHHHHT-

pLDDT: mean 83.8, std 16.65, range [31.36, 97.12]

Organism: Brevibacterium aurantiacum (NCBI:txid273384)

Sequence (152 aa):
MTKLLLTPQAPPQSVGDLGDPSVASTPGPAVLFSASSTNDDSSNGAGIEAPLAQDNASAMTNRPIAYREPGGDWHELGYEASDHWEGLTSELRDRLIADRTAQVSREEYSATTKGASASMITSNWTYSGSPRTYRVAGELRELAEVLAEIGR

Foldseek 3Di:
DWKWKFFAPDQTDTFDDCPTPVNVPDADQMWIFHDDPPPPPPDDDDDDDDPDRDGPLRNQLGQTQWGAHGVGGIDGDDPLLRVLSNLDDSVVLVVCLVPQFDKADPVRLCNSCPVRDPCSSVQFWDFDDPPTIIGTHHPNSVVSPRSNVSVD